Protein AF-A0A355GG54-F1 (afdb_monomer)

Sequence (152 aa):
LVTHWGLSGPAVLKLSAWAARELHDANYHATLRINWLAGSRAEEIRAQLNSFKADHPKKTVDAACPWQLPKRLWKSLVDHSVGPQPVRWAELSKQATQALVTELSAGEFQVAGKGVFKEEFVTCGGVNLKEVDFRTMESRVCPGLYFAGEIL

Foldseek 3Di:
DQDPQGDDDDVVLVVCLVCVVVCVVVQNWDKDWDQQPPQDDLVRLLVQLVVVCVVFQAAWQLQDDSDPDDSVVSQVLLCVQVNNDTDGSNRQDPRSSSSSSCCNGINIDIGDHDDPVPPNVADRDAPDVVQADPVQQAGVVDPPDHDDDRND

Structure (mmCIF, N/CA/C/O backbone):
data_AF-A0A355GG54-F1
#
_entry.id   AF-A0A355GG54-F1
#
loop_
_atom_site.group_PDB
_atom_site.id
_atom_site.type_symbol
_atom_site.label_atom_id
_atom_site.label_alt_id
_atom_site.label_comp_id
_atom_site.label_asym_id
_atom_site.label_entity_id
_atom_site.label_seq_id
_atom_site.pdbx_PDB_ins_code
_atom_site.Cartn_x
_atom_site.Cartn_y
_atom_site.Cartn_z
_atom_site.occupancy
_atom_site.B_iso_or_equiv
_atom_site.auth_seq_id
_atom_site.auth_comp_id
_atom_site.auth_asym_id
_atom_site.auth_atom_id
_atom_site.pdbx_PDB_model_num
ATOM 1 N N . LEU A 1 1 ? -6.940 3.187 -3.391 1.00 89.50 1 LEU A N 1
ATOM 2 C CA . LEU A 1 1 ? -7.524 4.350 -4.098 1.00 89.50 1 LEU A CA 1
ATOM 3 C C . LEU A 1 1 ? -6.569 5.524 -3.936 1.00 89.50 1 LEU A C 1
ATOM 5 O O . LEU A 1 1 ? -6.187 5.798 -2.806 1.00 89.50 1 LEU A O 1
ATOM 9 N N . VAL A 1 2 ? -6.172 6.178 -5.029 1.00 92.44 2 VAL A N 1
ATOM 10 C CA . VAL A 1 2 ? -5.399 7.432 -4.980 1.00 92.44 2 VAL A CA 1
ATOM 11 C C . VAL A 1 2 ? -6.385 8.594 -5.043 1.00 92.44 2 VAL A C 1
ATOM 13 O O . VAL A 1 2 ? -7.255 8.608 -5.911 1.00 92.44 2 VAL A O 1
ATOM 16 N N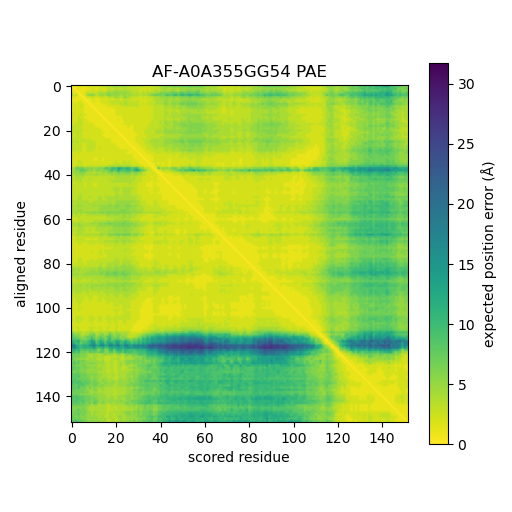 . THR A 1 3 ? -6.278 9.531 -4.108 1.00 90.75 3 THR A N 1
ATOM 17 C CA . THR A 1 3 ? -7.176 10.684 -3.956 1.00 90.75 3 THR A CA 1
ATOM 18 C C . THR A 1 3 ? -6.386 11.987 -4.059 1.00 90.75 3 THR A C 1
ATOM 20 O O . THR A 1 3 ? -5.157 11.973 -4.055 1.00 90.75 3 THR A O 1
ATOM 23 N N . HIS A 1 4 ? -7.081 13.125 -4.090 1.00 87.06 4 HIS A N 1
ATOM 24 C CA . HIS A 1 4 ? -6.444 14.446 -4.043 1.00 87.06 4 HIS A CA 1
ATOM 25 C C . HIS A 1 4 ? -5.657 14.714 -2.749 1.00 87.06 4 HIS A C 1
ATOM 27 O O . HIS A 1 4 ? -4.815 15.602 -2.732 1.00 87.06 4 HIS A O 1
ATOM 33 N N . TRP A 1 5 ? -5.912 13.945 -1.687 1.00 85.19 5 TRP A N 1
ATOM 34 C CA . TRP A 1 5 ? -5.387 14.193 -0.340 1.00 85.19 5 TRP A CA 1
ATOM 35 C C . TRP A 1 5 ? -4.485 13.066 0.177 1.00 85.19 5 TRP A C 1
ATOM 37 O O . TRP A 1 5 ? -4.100 13.075 1.340 1.00 85.19 5 TRP A O 1
ATOM 47 N N . GLY A 1 6 ? -4.184 12.069 -0.661 1.00 89.56 6 GLY A N 1
ATOM 48 C CA . GLY A 1 6 ? -3.417 10.885 -0.276 1.00 89.56 6 GLY A CA 1
ATOM 49 C C . GLY A 1 6 ? -4.089 9.584 -0.706 1.00 89.56 6 GLY A C 1
ATOM 50 O O . GLY A 1 6 ? -4.736 9.512 -1.755 1.00 89.56 6 GLY A O 1
ATOM 51 N N . LEU A 1 7 ? -3.938 8.539 0.105 1.00 91.50 7 LEU A N 1
ATOM 52 C CA . LEU A 1 7 ? -4.390 7.184 -0.208 1.00 91.50 7 LEU A CA 1
ATOM 53 C C . LEU A 1 7 ? -5.583 6.778 0.662 1.00 91.50 7 LEU A C 1
ATOM 55 O O . LEU A 1 7 ? -5.657 7.108 1.838 1.00 91.50 7 LEU A O 1
ATOM 59 N N . SER A 1 8 ? -6.526 6.055 0.064 1.00 90.50 8 SER A N 1
ATOM 60 C CA . SER A 1 8 ? -7.742 5.574 0.729 1.00 90.50 8 SER A CA 1
ATOM 61 C C . SER A 1 8 ? -8.207 4.238 0.120 1.00 90.50 8 SER A C 1
ATOM 63 O O . SER A 1 8 ? -7.490 3.589 -0.656 1.00 90.50 8 SER A O 1
ATOM 65 N N . GLY A 1 9 ? -9.435 3.832 0.428 1.00 90.12 9 GLY A N 1
ATOM 66 C CA . GLY A 1 9 ? -10.072 2.597 -0.010 1.00 90.12 9 GLY A CA 1
ATOM 67 C C . GLY A 1 9 ? -9.837 1.428 0.952 1.00 90.12 9 GLY A C 1
ATOM 68 O O . GLY A 1 9 ? -9.069 1.555 1.907 1.00 90.12 9 GLY A O 1
ATOM 69 N N . PRO A 1 10 ? -10.468 0.270 0.693 1.00 91.62 10 PRO A N 1
ATOM 70 C CA . PRO A 1 10 ? -10.569 -0.814 1.672 1.00 91.62 10 PRO A CA 1
ATOM 71 C C . PRO A 1 10 ? -9.227 -1.302 2.230 1.00 91.62 10 PRO A C 1
ATOM 73 O O . PRO A 1 10 ? -9.118 -1.552 3.424 1.00 91.62 10 PRO A O 1
ATOM 76 N N . ALA A 1 11 ? -8.191 -1.395 1.388 1.00 92.25 11 ALA A N 1
ATOM 77 C CA . ALA A 1 11 ? -6.863 -1.834 1.816 1.00 92.25 11 ALA A CA 1
ATOM 78 C C . ALA A 1 11 ? -6.218 -0.863 2.819 1.00 92.25 11 ALA A C 1
ATOM 80 O O . ALA A 1 11 ? -5.702 -1.300 3.844 1.00 92.25 11 ALA A O 1
ATOM 81 N N . VAL A 1 12 ? -6.288 0.446 2.548 1.00 92.00 12 VAL A N 1
ATOM 82 C CA . VAL A 1 12 ? -5.728 1.480 3.431 1.00 92.00 12 VAL A CA 1
ATOM 83 C C . VAL A 1 12 ? -6.532 1.565 4.724 1.00 92.00 12 VAL A C 1
ATOM 85 O O . VAL A 1 12 ? -5.933 1.563 5.789 1.00 92.00 12 VAL A O 1
ATOM 88 N N . LEU A 1 13 ? -7.869 1.559 4.638 1.00 90.56 13 LEU A N 1
ATOM 89 C CA . LEU A 1 13 ? -8.753 1.629 5.810 1.00 90.56 13 LEU A CA 1
ATOM 90 C C . LEU A 1 13 ? -8.575 0.423 6.744 1.00 90.56 13 LEU A C 1
ATOM 92 O O . LEU A 1 13 ? -8.515 0.569 7.962 1.00 90.56 13 LEU A O 1
ATOM 96 N N . LYS A 1 14 ? -8.451 -0.783 6.178 1.00 91.56 14 LYS A N 1
ATOM 97 C CA . LYS A 1 14 ? -8.195 -1.991 6.968 1.00 91.56 14 LYS A CA 1
ATOM 98 C C . LYS A 1 14 ? -6.814 -1.943 7.621 1.00 91.56 14 LYS A C 1
ATOM 100 O O . LYS A 1 14 ? -6.695 -2.279 8.795 1.00 91.56 14 LYS A O 1
ATOM 105 N N . LEU A 1 15 ? -5.789 -1.516 6.881 1.00 92.62 15 LEU A N 1
ATOM 106 C CA . LEU A 1 15 ? -4.434 -1.389 7.413 1.00 92.62 15 LEU A CA 1
ATOM 107 C C . LEU A 1 15 ? -4.356 -0.336 8.525 1.00 92.62 15 LEU A C 1
ATOM 109 O O . LEU A 1 15 ? -3.740 -0.600 9.551 1.00 92.62 15 LEU A O 1
ATOM 113 N N . SER A 1 16 ? -5.016 0.816 8.367 1.00 91.00 16 SER A N 1
ATOM 114 C CA . SER A 1 16 ? -5.037 1.862 9.394 1.00 91.00 16 SER A CA 1
ATOM 115 C C . SER A 1 16 ? -5.765 1.426 10.660 1.00 91.00 16 SER A C 1
ATOM 117 O O . SER A 1 16 ? -5.366 1.836 11.740 1.00 91.00 16 SER A O 1
ATOM 119 N N . ALA A 1 17 ? -6.800 0.584 10.549 1.00 90.19 17 ALA A N 1
ATOM 120 C CA . ALA A 1 17 ? -7.476 0.016 11.715 1.00 90.19 17 ALA A CA 1
ATOM 121 C C . ALA A 1 17 ? -6.573 -0.963 12.484 1.00 90.19 17 ALA A C 1
ATOM 123 O O . ALA A 1 17 ? -6.553 -0.953 13.711 1.00 90.19 17 ALA A O 1
ATOM 124 N N . TRP A 1 18 ? -5.800 -1.786 11.766 1.00 92.25 18 TRP A N 1
ATOM 125 C CA . TRP A 1 18 ? -4.831 -2.700 12.378 1.00 92.25 18 TRP A CA 1
ATOM 126 C C . TRP A 1 18 ? -3.683 -1.954 13.050 1.00 92.25 18 TRP A C 1
ATOM 128 O O . TRP A 1 18 ? -3.317 -2.294 14.167 1.00 92.25 18 TRP A O 1
ATOM 138 N N . ALA A 1 19 ? -3.159 -0.928 12.381 1.00 92.94 19 ALA A N 1
ATOM 139 C CA . ALA A 1 19 ? -2.034 -0.135 12.857 1.00 92.94 19 ALA A CA 1
ATOM 140 C C . ALA A 1 19 ? -2.461 1.065 13.725 1.00 92.94 19 ALA A C 1
ATOM 142 O O . ALA A 1 19 ? -1.692 2.006 13.897 1.00 92.94 19 ALA A O 1
ATOM 143 N N . ALA A 1 20 ? -3.711 1.113 14.202 1.00 92.06 20 ALA A N 1
ATOM 144 C CA . ALA A 1 20 ? -4.290 2.332 14.770 1.00 92.06 20 ALA A CA 1
ATOM 145 C C . ALA A 1 20 ? -3.518 2.842 15.995 1.00 92.06 20 ALA A C 1
ATOM 147 O O . ALA A 1 20 ? -3.327 4.049 16.142 1.00 92.06 20 ALA A O 1
ATOM 148 N N . ARG A 1 21 ? -3.041 1.925 16.847 1.00 92.00 21 ARG A N 1
ATOM 149 C CA . ARG A 1 21 ? -2.242 2.267 18.032 1.00 92.00 21 ARG A CA 1
ATOM 150 C C . ARG A 1 21 ? -0.840 2.719 17.640 1.00 92.00 21 ARG A C 1
ATOM 152 O O . ARG A 1 21 ? -0.442 3.798 18.057 1.00 92.00 21 ARG A O 1
ATOM 159 N N . GLU A 1 22 ? -0.138 1.975 16.778 1.00 94.19 22 GLU A N 1
ATOM 160 C CA . GLU A 1 22 ? 1.206 2.378 16.341 1.00 94.19 22 GLU A CA 1
ATOM 161 C C . GLU A 1 22 ? 1.185 3.715 15.591 1.00 94.19 22 GLU A C 1
ATOM 163 O O . GLU A 1 22 ? 2.057 4.559 15.787 1.00 94.19 22 GLU A O 1
ATOM 168 N N . LEU A 1 23 ? 0.167 3.938 14.755 1.00 92.69 23 LEU A N 1
ATOM 169 C CA . LEU A 1 23 ? -0.034 5.210 14.069 1.00 92.69 23 LEU A CA 1
ATOM 170 C C . LEU A 1 23 ? -0.323 6.335 15.061 1.00 92.69 23 LEU A C 1
ATOM 172 O O . LEU A 1 23 ? 0.213 7.425 14.888 1.00 92.69 23 LEU A O 1
ATOM 176 N N . HIS A 1 24 ? -1.141 6.099 16.090 1.00 91.62 24 HIS A N 1
ATOM 177 C CA . HIS A 1 24 ? -1.399 7.100 17.123 1.00 91.62 24 HIS A CA 1
ATOM 178 C C . HIS A 1 24 ? -0.119 7.478 17.879 1.00 91.62 24 HIS A C 1
ATOM 180 O O . HIS A 1 24 ? 0.199 8.665 17.958 1.00 91.62 24 HIS A O 1
ATOM 186 N N . ASP A 1 25 ? 0.643 6.485 18.340 1.00 94.75 25 ASP A N 1
ATOM 187 C CA . ASP A 1 25 ? 1.899 6.682 19.075 1.00 94.75 25 ASP A CA 1
ATOM 188 C C . ASP A 1 25 ? 2.951 7.418 18.227 1.00 94.75 25 ASP A C 1
ATOM 190 O O . ASP A 1 25 ? 3.719 8.237 18.734 1.00 94.75 25 ASP A O 1
ATOM 194 N N . ALA A 1 26 ? 2.951 7.186 16.911 1.00 94.75 26 ALA A N 1
ATOM 195 C CA . ALA A 1 26 ? 3.822 7.862 15.953 1.00 94.75 26 ALA A CA 1
ATOM 196 C C . ALA A 1 26 ? 3.283 9.222 15.461 1.00 94.75 26 ALA A C 1
ATOM 198 O O . ALA A 1 26 ? 3.787 9.768 14.476 1.00 94.75 26 ALA A O 1
ATOM 199 N N . ASN A 1 27 ? 2.243 9.784 16.089 1.00 93.00 27 ASN A N 1
ATOM 200 C CA . ASN A 1 27 ? 1.573 11.011 15.634 1.00 93.00 27 ASN A CA 1
ATOM 201 C C . ASN A 1 27 ? 1.176 10.967 14.146 1.00 93.00 27 ASN A C 1
ATOM 203 O O . ASN A 1 27 ? 1.249 11.972 13.439 1.00 93.00 27 ASN A O 1
ATOM 207 N N . TYR A 1 28 ? 0.772 9.793 13.663 1.00 91.06 28 TYR A N 1
ATOM 208 C CA . TYR A 1 28 ? 0.385 9.499 12.281 1.00 91.06 28 TYR A CA 1
ATOM 209 C C . TYR A 1 28 ? 1.479 9.785 11.242 1.00 91.06 28 TYR A C 1
ATOM 211 O O . TYR A 1 28 ? 1.174 10.016 10.070 1.00 91.06 28 TYR A O 1
ATOM 219 N N . HIS A 1 29 ? 2.744 9.735 11.663 1.00 94.19 29 HIS A N 1
ATOM 220 C CA . HIS A 1 29 ? 3.901 9.754 10.779 1.00 94.19 29 HIS A CA 1
ATOM 221 C C . HIS A 1 29 ? 4.417 8.330 10.591 1.00 94.19 29 HIS A C 1
ATOM 223 O O . HIS A 1 29 ? 4.834 7.678 11.546 1.00 94.19 29 HIS A O 1
ATOM 229 N N . ALA A 1 30 ? 4.367 7.827 9.361 1.00 94.88 30 ALA A N 1
ATOM 230 C CA . ALA A 1 30 ? 4.776 6.461 9.053 1.00 94.88 30 ALA A CA 1
ATOM 231 C C . ALA A 1 30 ? 5.184 6.313 7.586 1.00 94.88 30 ALA A C 1
ATOM 233 O O . ALA A 1 30 ? 4.781 7.098 6.729 1.00 94.88 30 ALA A O 1
ATOM 234 N N . THR A 1 31 ? 5.917 5.245 7.279 1.00 95.88 31 THR A N 1
ATOM 235 C CA . THR A 1 31 ? 6.168 4.829 5.896 1.00 95.88 31 THR A CA 1
ATOM 236 C C . THR A 1 31 ? 5.145 3.771 5.496 1.00 95.88 31 THR A C 1
ATOM 238 O O . THR 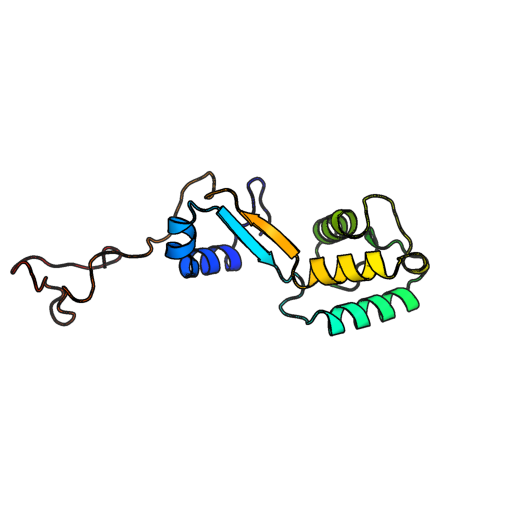A 1 31 ? 5.111 2.676 6.059 1.00 95.88 31 THR A O 1
ATOM 241 N N . LEU A 1 32 ? 4.319 4.076 4.498 1.00 95.19 32 LEU A N 1
ATOM 242 C CA . LEU A 1 32 ? 3.440 3.110 3.854 1.00 95.19 32 LEU A CA 1
ATOM 243 C C . LEU A 1 32 ? 4.189 2.417 2.719 1.00 95.19 32 LEU A C 1
ATOM 245 O O . LEU A 1 32 ? 4.649 3.067 1.785 1.00 95.19 32 LEU A O 1
ATOM 249 N N . ARG A 1 33 ? 4.239 1.087 2.764 1.00 95.75 33 ARG A N 1
ATOM 250 C CA . ARG A 1 33 ? 4.807 0.270 1.691 1.00 95.75 33 ARG A CA 1
ATOM 251 C C . ARG A 1 33 ? 3.704 -0.374 0.860 1.00 95.75 33 ARG A C 1
ATOM 253 O O . ARG A 1 33 ? 2.839 -1.059 1.407 1.00 95.75 33 ARG A O 1
ATOM 260 N N . ILE A 1 34 ? 3.758 -0.194 -0.455 1.00 95.88 34 ILE A N 1
ATOM 261 C CA . ILE A 1 34 ? 2.759 -0.694 -1.401 1.00 95.88 34 ILE A CA 1
ATOM 262 C C . ILE A 1 34 ? 3.405 -1.699 -2.351 1.00 95.88 34 ILE A C 1
ATOM 264 O O . ILE A 1 34 ? 4.423 -1.427 -2.976 1.00 95.88 34 ILE A O 1
ATOM 268 N N . ASN A 1 35 ? 2.768 -2.860 -2.493 1.00 96.38 35 ASN A N 1
ATOM 269 C CA . ASN A 1 35 ? 3.011 -3.756 -3.617 1.00 96.38 35 ASN A CA 1
ATOM 270 C C . ASN A 1 35 ? 1.905 -3.524 -4.653 1.00 96.38 35 ASN A C 1
ATOM 272 O O . ASN A 1 35 ? 0.737 -3.834 -4.404 1.00 96.38 35 ASN A O 1
ATOM 276 N N . TRP A 1 36 ? 2.264 -2.967 -5.806 1.00 95.88 36 TRP A N 1
ATOM 277 C CA . TRP A 1 36 ? 1.316 -2.613 -6.866 1.00 95.88 36 TRP A CA 1
ATOM 278 C C . TRP A 1 36 ? 0.841 -3.821 -7.684 1.00 95.88 36 TRP A C 1
ATOM 280 O O . TRP A 1 36 ? -0.115 -3.704 -8.449 1.00 95.88 36 TRP A O 1
ATOM 290 N N . LEU A 1 37 ? 1.485 -4.979 -7.515 1.00 95.62 37 LEU A N 1
ATOM 291 C CA . LEU A 1 37 ? 1.271 -6.200 -8.295 1.00 95.62 37 LEU A CA 1
ATOM 292 C C . LEU A 1 37 ? 0.782 -7.361 -7.415 1.00 95.62 37 LEU A C 1
ATOM 294 O O . LEU A 1 37 ? 1.186 -8.512 -7.593 1.00 95.62 37 LEU A O 1
ATOM 298 N N . ALA A 1 38 ? -0.094 -7.040 -6.457 1.00 87.06 38 ALA A N 1
ATOM 299 C CA . ALA A 1 38 ? -0.860 -7.993 -5.648 1.00 87.06 38 ALA A CA 1
ATOM 300 C C . ALA A 1 38 ? -0.021 -9.079 -4.940 1.00 87.06 38 ALA A C 1
ATOM 302 O O . ALA A 1 38 ? -0.474 -10.208 -4.771 1.00 87.06 38 ALA A O 1
ATOM 303 N N . GLY A 1 39 ? 1.196 -8.738 -4.502 1.00 85.88 39 GLY A N 1
ATOM 304 C CA . GLY A 1 39 ? 2.076 -9.646 -3.755 1.00 85.88 39 GLY A CA 1
ATOM 305 C C . GLY A 1 39 ? 3.105 -10.392 -4.605 1.00 85.88 39 GLY A C 1
ATOM 306 O O . GLY A 1 39 ? 3.840 -11.216 -4.061 1.00 85.88 39 GLY A O 1
ATOM 307 N N . SER A 1 40 ? 3.201 -10.083 -5.904 1.00 93.38 40 SER A N 1
ATOM 308 C CA . SER A 1 40 ? 4.270 -10.595 -6.773 1.00 93.38 40 SER A CA 1
ATOM 309 C C . SER A 1 40 ? 5.648 -10.266 -6.192 1.00 93.38 40 SER A C 1
ATOM 311 O O . SER A 1 40 ? 5.871 -9.164 -5.667 1.00 93.38 40 SER A O 1
ATOM 313 N N . ARG A 1 41 ? 6.584 -11.217 -6.286 1.00 95.12 41 ARG A N 1
ATOM 314 C CA . ARG A 1 41 ? 7.942 -11.062 -5.741 1.00 95.12 41 ARG A CA 1
ATOM 315 C C . ARG A 1 41 ? 8.828 -10.260 -6.693 1.00 95.12 41 ARG A C 1
ATOM 317 O O . ARG A 1 41 ? 8.659 -10.307 -7.908 1.00 95.12 41 ARG A O 1
ATOM 324 N N . ALA A 1 42 ? 9.834 -9.572 -6.150 1.00 96.00 42 ALA A N 1
ATOM 325 C CA . ALA A 1 42 ? 10.754 -8.746 -6.938 1.00 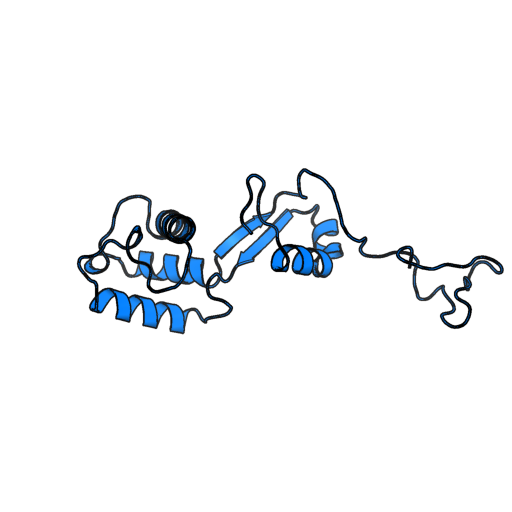96.00 42 ALA A CA 1
ATOM 326 C C . ALA A 1 42 ? 11.432 -9.515 -8.092 1.00 96.00 42 ALA A C 1
ATOM 328 O O . ALA A 1 42 ? 11.587 -8.976 -9.185 1.00 96.00 42 ALA A O 1
ATOM 329 N N . GLU A 1 43 ? 11.790 -10.784 -7.875 1.00 96.50 43 GLU A N 1
ATOM 330 C CA . GLU A 1 43 ? 12.406 -11.632 -8.905 1.00 96.50 43 GLU A CA 1
ATOM 331 C C . GLU A 1 43 ? 11.446 -11.968 -10.056 1.00 96.50 43 GLU A C 1
ATOM 333 O O . GLU A 1 43 ? 11.840 -11.915 -11.221 1.00 96.50 43 GLU A O 1
ATOM 338 N N . GLU A 1 44 ? 10.173 -12.237 -9.753 1.00 96.75 44 GLU A N 1
ATOM 339 C CA . GLU A 1 44 ? 9.129 -12.501 -10.756 1.00 96.75 44 GLU A CA 1
ATOM 340 C C . GLU A 1 44 ? 8.875 -11.253 -11.609 1.00 96.75 44 GLU A C 1
ATOM 342 O O . GLU A 1 44 ? 8.850 -11.317 -12.840 1.00 96.75 44 GLU A O 1
ATOM 347 N N . ILE A 1 45 ? 8.782 -10.091 -10.955 1.00 97.88 45 ILE A N 1
ATOM 348 C CA . ILE A 1 45 ? 8.601 -8.793 -11.615 1.00 97.88 45 ILE A CA 1
ATOM 349 C C . ILE A 1 45 ? 9.795 -8.494 -12.528 1.00 97.88 45 ILE A C 1
ATOM 351 O O . ILE A 1 45 ? 9.612 -8.097 -13.679 1.00 97.88 45 ILE A O 1
ATOM 355 N N . ARG A 1 46 ? 11.026 -8.724 -12.051 1.00 97.88 46 ARG A N 1
ATOM 356 C CA . ARG A 1 46 ? 12.246 -8.525 -12.844 1.00 97.88 46 ARG A CA 1
ATOM 357 C C . ARG A 1 46 ? 12.273 -9.434 -14.072 1.00 97.88 46 ARG A C 1
ATOM 359 O O . ARG A 1 46 ? 12.591 -8.963 -15.164 1.00 97.88 46 ARG A O 1
ATOM 366 N N . ALA A 1 47 ? 11.936 -10.713 -13.910 1.00 97.19 47 ALA A N 1
ATOM 367 C CA . ALA A 1 47 ? 11.874 -11.660 -15.018 1.00 97.19 47 ALA A CA 1
ATOM 368 C C . ALA A 1 47 ? 10.855 -11.213 -16.079 1.00 97.19 47 ALA A C 1
ATOM 370 O O . ALA A 1 47 ? 11.176 -11.185 -17.269 1.00 97.19 47 ALA A O 1
ATOM 371 N N . GLN A 1 48 ? 9.668 -10.774 -15.652 1.00 96.94 48 GLN A N 1
ATOM 372 C CA . GLN A 1 48 ? 8.627 -10.292 -16.558 1.00 96.94 48 GLN A CA 1
ATOM 373 C C . GLN A 1 48 ? 9.030 -9.004 -17.291 1.00 96.94 48 GLN A C 1
ATOM 375 O O . GLN A 1 48 ? 8.812 -8.902 -18.498 1.00 96.94 48 GLN A O 1
ATOM 380 N N . LEU A 1 49 ? 9.668 -8.046 -16.606 1.00 97.25 49 LEU A N 1
ATOM 381 C CA . LEU A 1 49 ? 10.203 -6.835 -17.243 1.00 97.25 49 LEU A CA 1
ATOM 382 C C . LEU A 1 49 ? 11.258 -7.167 -18.301 1.00 97.25 49 LEU A C 1
ATOM 384 O O . LEU A 1 49 ? 11.235 -6.591 -19.387 1.00 97.25 49 LEU A O 1
ATOM 388 N N . ASN A 1 50 ? 12.160 -8.107 -18.010 1.00 96.62 50 ASN A N 1
ATOM 389 C CA . ASN A 1 50 ? 13.191 -8.529 -18.958 1.00 96.62 50 ASN A CA 1
ATOM 390 C C . ASN A 1 50 ? 12.591 -9.213 -20.194 1.00 96.62 50 ASN A C 1
ATOM 392 O O . ASN A 1 50 ? 13.011 -8.909 -21.311 1.00 96.62 50 ASN A O 1
ATOM 396 N N . SER A 1 51 ? 11.589 -10.080 -20.008 1.00 97.31 51 SER A N 1
ATOM 397 C CA . SER A 1 51 ? 10.850 -10.693 -21.121 1.00 97.31 51 SER A CA 1
ATOM 398 C C . SER A 1 51 ? 10.164 -9.624 -21.973 1.00 97.31 51 SER A C 1
ATOM 400 O O . SER A 1 51 ? 10.382 -9.547 -23.177 1.00 97.31 51 SER A O 1
ATOM 402 N N . PHE A 1 52 ? 9.418 -8.717 -21.338 1.00 97.44 52 PHE A N 1
ATOM 403 C CA . PHE A 1 52 ? 8.694 -7.659 -22.041 1.00 97.44 52 PHE A CA 1
ATOM 404 C C . PHE A 1 52 ? 9.630 -6.701 -22.791 1.00 97.44 52 PHE A C 1
ATOM 406 O O . PHE A 1 52 ? 9.323 -6.255 -23.899 1.00 97.44 52 PHE A O 1
ATOM 413 N N . LYS A 1 53 ? 10.804 -6.414 -22.215 1.00 96.50 53 LYS A N 1
ATOM 414 C CA . LYS A 1 53 ? 11.863 -5.630 -22.857 1.00 96.50 53 LYS A CA 1
ATOM 415 C C . LYS A 1 53 ? 12.353 -6.281 -24.152 1.00 96.50 53 LYS A C 1
ATOM 417 O O . LYS A 1 53 ? 12.581 -5.562 -25.126 1.00 96.50 53 LYS A O 1
ATOM 422 N N . ALA A 1 54 ? 12.516 -7.605 -24.168 1.00 96.62 54 ALA A N 1
ATOM 423 C CA . ALA A 1 54 ? 12.932 -8.348 -25.358 1.00 96.62 54 ALA A CA 1
ATOM 424 C C . ALA A 1 54 ? 11.843 -8.367 -26.446 1.00 96.62 54 ALA A C 1
ATOM 426 O O . ALA A 1 54 ? 12.162 -8.206 -27.624 1.00 96.62 54 ALA A O 1
ATOM 427 N N . ASP A 1 55 ? 10.571 -8.467 -26.053 1.00 97.62 55 ASP A N 1
ATOM 428 C CA . ASP A 1 55 ? 9.438 -8.528 -26.987 1.00 97.62 55 ASP A CA 1
ATOM 429 C C . ASP A 1 55 ? 9.054 -7.153 -27.568 1.00 97.62 55 ASP A C 1
ATOM 431 O O . ASP A 1 55 ? 8.503 -7.043 -28.671 1.00 97.62 55 ASP A O 1
ATOM 435 N N . HIS A 1 56 ? 9.332 -6.066 -26.838 1.00 97.19 56 HIS A N 1
ATOM 436 C CA . HIS A 1 56 ? 8.911 -4.708 -27.204 1.00 97.19 56 HIS A CA 1
ATOM 437 C C . HIS A 1 56 ? 10.020 -3.641 -27.148 1.00 97.19 56 HIS A C 1
ATOM 439 O O . HIS A 1 56 ? 9.778 -2.530 -26.667 1.00 97.19 56 HIS A O 1
ATOM 445 N N . PRO A 1 57 ? 11.208 -3.884 -27.731 1.00 97.06 57 PRO A N 1
ATOM 446 C CA . PRO A 1 57 ? 12.396 -3.047 -27.533 1.00 97.06 57 PRO A CA 1
ATOM 447 C C . PRO A 1 57 ? 12.224 -1.594 -27.999 1.00 97.06 57 PRO A C 1
ATOM 449 O O . PRO A 1 57 ? 12.848 -0.687 -27.450 1.00 97.06 57 PRO A O 1
ATOM 452 N N . LYS A 1 58 ? 11.378 -1.363 -29.014 1.00 97.50 58 LYS A N 1
ATOM 453 C CA . LYS A 1 58 ? 11.164 -0.045 -29.640 1.00 97.50 58 LYS A CA 1
ATOM 454 C C . LYS A 1 58 ? 10.114 0.817 -28.935 1.00 97.50 58 LYS A C 1
ATOM 456 O O . LYS A 1 58 ? 10.061 2.017 -29.199 1.00 97.50 58 LYS A O 1
ATOM 461 N N . LYS A 1 59 ? 9.254 0.226 -28.096 1.00 97.44 59 LYS A N 1
ATOM 462 C CA . LYS A 1 59 ? 8.228 0.979 -27.358 1.00 97.44 59 LYS A CA 1
ATOM 463 C C . LYS A 1 59 ? 8.884 1.760 -26.220 1.00 97.44 59 LYS A C 1
ATOM 465 O O . LYS A 1 59 ? 9.932 1.352 -25.718 1.00 97.44 59 LYS A O 1
ATOM 470 N N . THR A 1 60 ? 8.264 2.857 -25.801 1.00 97.69 60 THR A N 1
ATOM 471 C CA . THR A 1 60 ? 8.691 3.565 -24.591 1.00 97.69 60 THR A CA 1
ATOM 472 C C . THR A 1 60 ? 8.133 2.884 -23.347 1.00 97.69 60 THR A C 1
ATOM 474 O O . THR A 1 60 ? 7.059 2.272 -23.386 1.00 97.69 60 THR A O 1
ATOM 477 N N . VAL A 1 61 ? 8.890 2.951 -22.253 1.00 97.75 61 VAL A N 1
ATOM 478 C CA . VAL A 1 61 ? 8.553 2.290 -20.985 1.00 97.75 61 VAL A CA 1
ATOM 479 C C . VAL A 1 61 ? 7.239 2.836 -20.431 1.00 97.75 61 VAL A C 1
ATOM 481 O O . VAL A 1 61 ? 6.358 2.061 -20.081 1.00 97.75 61 VAL A O 1
ATOM 484 N N . ASP A 1 62 ? 7.046 4.153 -20.452 1.00 96.69 62 ASP A N 1
ATOM 485 C CA . ASP A 1 62 ? 5.847 4.841 -19.957 1.00 96.69 62 ASP A CA 1
ATOM 486 C C . ASP A 1 62 ? 4.571 4.554 -20.773 1.00 96.69 62 ASP A C 1
ATOM 488 O O . ASP A 1 62 ? 3.468 4.560 -20.227 1.00 96.69 62 ASP A O 1
ATOM 492 N N . ALA A 1 63 ? 4.698 4.264 -22.069 1.00 95.06 63 ALA A N 1
ATOM 493 C CA . ALA A 1 63 ? 3.557 3.995 -22.944 1.00 95.06 63 ALA A CA 1
ATOM 494 C C . ALA A 1 63 ? 3.145 2.514 -22.980 1.00 95.06 63 ALA A C 1
ATOM 496 O O . ALA A 1 63 ? 2.015 2.197 -23.365 1.00 95.06 63 ALA A O 1
ATOM 497 N N . ALA A 1 64 ? 4.046 1.601 -22.609 1.00 96.06 64 ALA A N 1
ATOM 498 C CA . ALA A 1 64 ? 3.835 0.162 -22.722 1.00 96.06 64 ALA A CA 1
ATOM 499 C C . ALA A 1 64 ? 4.036 -0.537 -21.373 1.00 96.06 64 ALA A C 1
ATOM 501 O O . ALA A 1 64 ? 5.154 -0.884 -21.015 1.00 96.06 64 ALA A O 1
ATOM 502 N N . CYS A 1 65 ? 2.937 -0.769 -20.654 1.00 96.62 65 CYS A N 1
ATOM 503 C CA . CYS A 1 65 ? 2.921 -1.517 -19.398 1.00 96.62 65 CYS A CA 1
ATOM 504 C C . CYS A 1 65 ? 2.735 -3.029 -19.658 1.00 96.62 65 CYS A C 1
ATOM 506 O O . CYS A 1 65 ? 1.827 -3.381 -20.416 1.00 96.62 65 CYS A O 1
ATOM 508 N N . PRO A 1 66 ? 3.518 -3.924 -19.021 1.00 96.00 66 PRO A N 1
ATOM 509 C CA . PRO A 1 66 ? 3.303 -5.373 -19.103 1.00 96.00 66 PRO A CA 1
ATOM 510 C C . PRO A 1 66 ? 2.120 -5.887 -18.266 1.00 96.00 66 PRO A C 1
ATOM 512 O O . PRO A 1 66 ? 1.781 -7.066 -18.353 1.00 96.00 66 PRO A O 1
ATOM 515 N N . TRP A 1 67 ? 1.500 -5.031 -17.449 1.00 96.12 67 TRP A N 1
ATOM 516 C CA . TRP A 1 67 ?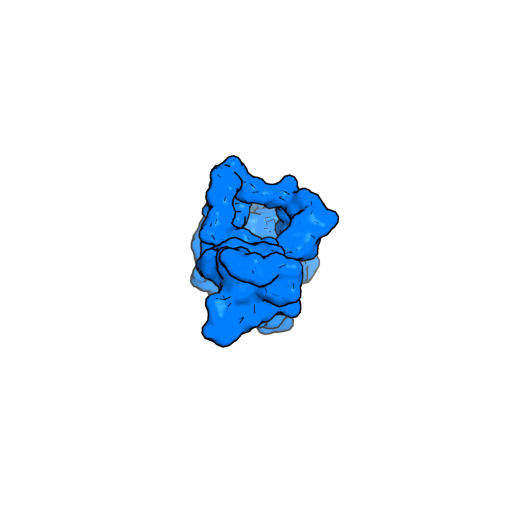 0.414 -5.396 -16.539 1.00 96.12 67 TRP A CA 1
ATOM 517 C C . TRP A 1 67 ? -0.863 -4.607 -16.818 1.00 96.12 67 TRP A C 1
ATOM 519 O O . TRP A 1 67 ? -0.865 -3.577 -17.493 1.00 96.12 67 TRP A O 1
ATOM 529 N N . GLN A 1 68 ? -1.966 -5.066 -16.227 1.00 93.06 68 GLN A N 1
ATOM 530 C CA . GLN A 1 68 ? -3.255 -4.374 -16.257 1.00 93.06 68 GLN A CA 1
ATOM 531 C C . GLN A 1 68 ? -3.304 -3.243 -15.216 1.00 93.06 68 GLN A C 1
ATOM 533 O O . GLN A 1 68 ? -4.126 -3.248 -14.302 1.00 93.06 68 GLN A O 1
ATOM 538 N N . LEU A 1 69 ? -2.398 -2.270 -15.341 1.00 95.44 69 LEU A N 1
ATOM 539 C CA . LEU A 1 69 ? -2.397 -1.061 -14.519 1.00 95.44 69 LEU A CA 1
ATOM 540 C C . LEU A 1 69 ? -3.050 0.111 -15.267 1.00 95.44 69 LEU A C 1
ATOM 542 O O . LEU A 1 69 ? -2.892 0.241 -16.486 1.00 95.44 69 LEU A O 1
ATOM 546 N N . PRO A 1 70 ? -3.746 1.023 -14.562 1.00 96.06 70 PRO A N 1
ATOM 547 C CA . PRO A 1 70 ? -4.205 2.266 -15.164 1.00 96.06 70 PRO A CA 1
ATOM 548 C C . PRO A 1 70 ? -3.031 3.042 -15.773 1.00 96.06 70 PRO A C 1
ATOM 550 O O . PRO A 1 70 ? -2.028 3.280 -15.101 1.00 96.06 70 PRO A O 1
ATOM 553 N N . LYS A 1 71 ? -3.176 3.509 -17.019 1.00 96.12 71 LYS A N 1
ATOM 554 C CA . LYS A 1 71 ? -2.104 4.211 -17.756 1.00 96.12 71 LYS A CA 1
ATOM 555 C C . LYS A 1 71 ? -1.488 5.375 -16.973 1.00 96.12 71 LYS A C 1
ATOM 557 O O . LYS A 1 71 ? -0.277 5.546 -16.974 1.00 96.12 71 LYS A O 1
ATOM 562 N N . ARG A 1 72 ? -2.324 6.157 -16.279 1.00 96.38 72 ARG A N 1
ATOM 563 C CA . ARG A 1 72 ? -1.875 7.294 -15.456 1.00 96.38 72 ARG A CA 1
ATOM 564 C C . ARG A 1 72 ? -1.009 6.854 -14.275 1.00 96.38 72 ARG A C 1
ATOM 566 O O . ARG A 1 72 ? -0.022 7.516 -13.985 1.00 96.38 72 ARG A O 1
ATOM 573 N N . LEU A 1 73 ? -1.376 5.751 -13.618 1.00 96.44 73 LEU A N 1
ATOM 574 C CA . LEU A 1 73 ? -0.591 5.189 -12.522 1.00 96.44 73 LEU A CA 1
ATOM 575 C C . LEU A 1 73 ? 0.742 4.671 -13.055 1.00 96.44 73 LEU A C 1
ATOM 577 O O . LEU A 1 73 ? 1.782 5.066 -12.550 1.00 96.44 73 LEU A O 1
ATOM 581 N N . TRP A 1 74 ? 0.707 3.858 -14.113 1.00 97.88 74 TRP A N 1
ATOM 582 C CA . TRP A 1 74 ? 1.916 3.322 -14.731 1.00 97.88 74 TRP A CA 1
ATOM 583 C C . TRP A 1 74 ? 2.906 4.425 -15.112 1.00 97.88 74 TRP A C 1
ATOM 585 O O . TRP A 1 74 ? 4.063 4.364 -14.708 1.00 97.88 74 TRP A O 1
ATOM 595 N N . LYS A 1 75 ? 2.435 5.473 -15.802 1.00 97.31 75 LYS A N 1
ATOM 596 C CA . LYS A 1 75 ? 3.275 6.625 -16.131 1.00 97.31 75 LYS A CA 1
ATOM 597 C C . LYS A 1 75 ? 3.890 7.259 -14.882 1.00 97.31 75 LYS A C 1
ATOM 599 O O . LYS A 1 75 ? 5.084 7.506 -14.879 1.00 97.31 75 LYS A O 1
ATOM 604 N N . SER A 1 76 ? 3.111 7.474 -13.821 1.00 96.81 76 SER A N 1
ATOM 605 C CA . SER A 1 76 ? 3.627 8.062 -12.578 1.00 96.81 76 SER A CA 1
ATOM 606 C C . SER A 1 76 ? 4.711 7.205 -11.916 1.00 96.81 76 SER A C 1
ATOM 608 O O . SER A 1 76 ? 5.680 7.758 -11.405 1.00 96.81 76 SER A O 1
ATOM 610 N N . LEU A 1 77 ? 4.560 5.876 -11.922 1.00 97.44 77 LEU A N 1
ATOM 611 C CA . LEU A 1 77 ? 5.558 4.953 -11.369 1.00 97.44 77 LEU A CA 1
ATOM 612 C C . LEU A 1 77 ? 6.841 4.968 -12.215 1.00 97.44 77 LEU A C 1
ATOM 614 O O . LEU A 1 77 ? 7.939 5.044 -11.675 1.00 97.44 77 LEU A O 1
ATOM 618 N N . VAL A 1 78 ? 6.709 4.967 -13.545 1.00 98.00 78 VAL A N 1
ATOM 619 C CA . VAL A 1 78 ? 7.855 5.071 -14.462 1.00 98.00 78 VAL A CA 1
ATOM 620 C C . VAL A 1 78 ? 8.562 6.416 -14.311 1.00 98.00 78 VAL A C 1
ATOM 622 O O . VAL A 1 78 ? 9.782 6.436 -14.174 1.00 98.00 78 VAL A O 1
ATOM 625 N N . ASP A 1 79 ? 7.821 7.523 -14.275 1.00 97.62 79 ASP A N 1
ATOM 626 C CA . ASP A 1 79 ? 8.386 8.864 -14.114 1.00 97.62 79 ASP A CA 1
ATOM 627 C C . ASP A 1 79 ? 9.165 8.978 -12.788 1.00 97.62 79 ASP A C 1
ATOM 629 O O . ASP A 1 79 ? 10.225 9.602 -12.754 1.00 97.62 79 ASP A O 1
ATOM 633 N N . HIS A 1 80 ? 8.681 8.335 -11.717 1.00 96.31 80 HIS A N 1
ATOM 634 C CA . HIS A 1 80 ? 9.360 8.284 -10.421 1.00 96.31 80 HIS A CA 1
ATOM 635 C C . HIS A 1 80 ? 10.634 7.423 -10.442 1.00 96.31 80 HIS A C 1
ATOM 637 O O . HIS A 1 80 ? 11.676 7.857 -9.955 1.00 96.31 80 HIS A O 1
ATOM 643 N N . SER A 1 81 ? 10.572 6.210 -11.003 1.00 97.00 81 SER A N 1
ATOM 644 C CA . SER A 1 81 ? 11.679 5.242 -10.925 1.00 97.00 81 SER A CA 1
ATOM 645 C C . SER A 1 81 ? 12.732 5.385 -12.027 1.00 97.00 81 SER A C 1
ATOM 647 O O . SER A 1 81 ? 13.907 5.094 -11.806 1.00 97.00 81 SER A O 1
ATOM 649 N N . VAL A 1 82 ? 12.309 5.755 -13.235 1.00 96.88 82 VAL A N 1
ATOM 650 C CA . VAL A 1 82 ? 13.140 5.814 -14.452 1.00 96.88 82 VAL A CA 1
ATOM 651 C C . VAL A 1 82 ? 13.430 7.261 -14.851 1.00 96.88 82 VAL A C 1
ATOM 653 O O . VAL A 1 82 ? 14.484 7.541 -15.421 1.00 96.88 82 VAL A O 1
ATOM 656 N N . GLY A 1 83 ? 12.524 8.178 -14.515 1.00 96.44 83 GLY A N 1
ATOM 657 C CA . GLY A 1 83 ? 12.595 9.591 -14.860 1.00 96.44 83 GLY A CA 1
ATOM 658 C C . GLY A 1 83 ? 11.513 10.001 -15.866 1.00 96.44 83 GLY A C 1
ATOM 659 O O . GLY A 1 83 ? 10.937 9.155 -16.547 1.00 96.44 83 GLY A O 1
ATOM 660 N N . PRO A 1 84 ? 11.237 11.311 -15.991 1.00 95.12 84 PRO A N 1
ATOM 661 C CA . PRO A 1 84 ? 10.104 11.824 -16.767 1.00 95.12 84 PRO A CA 1
ATOM 662 C C . PRO A 1 84 ? 10.327 11.812 -18.286 1.00 95.12 84 PRO A C 1
ATOM 664 O O . PRO A 1 84 ? 9.392 12.050 -19.052 1.00 95.12 84 PRO A O 1
ATOM 667 N N . GLN A 1 85 ? 11.569 11.606 -18.732 1.00 95.94 85 GLN A N 1
ATOM 668 C CA . GLN A 1 85 ? 11.901 11.579 -20.152 1.00 95.94 85 GLN A CA 1
ATOM 669 C C . GLN A 1 85 ? 11.529 10.219 -20.754 1.00 95.94 85 GLN A C 1
ATOM 671 O O . GLN A 1 85 ? 11.798 9.192 -20.130 1.00 95.94 85 GLN A O 1
ATOM 676 N N . PRO A 1 86 ? 10.959 10.175 -21.970 1.00 95.25 86 PRO A N 1
ATOM 677 C CA . PRO A 1 86 ? 10.654 8.912 -22.624 1.00 95.25 86 PRO A CA 1
ATOM 678 C C . PRO A 1 86 ? 11.922 8.082 -22.854 1.00 95.25 86 PRO A C 1
ATOM 680 O O . PRO A 1 86 ? 12.826 8.493 -23.578 1.00 95.25 86 PRO A O 1
ATOM 683 N N . VAL A 1 87 ? 11.962 6.885 -22.270 1.00 97.56 87 VAL A N 1
ATOM 684 C CA . VAL A 1 87 ? 13.032 5.897 -22.468 1.00 97.56 87 VAL A CA 1
ATOM 685 C C . VAL A 1 87 ? 12.455 4.702 -23.212 1.00 97.56 87 VAL A C 1
ATOM 687 O O . VAL A 1 87 ? 11.363 4.231 -22.880 1.00 97.56 87 VAL A O 1
ATOM 690 N N . ARG A 1 88 ? 13.159 4.191 -24.226 1.00 98.06 88 ARG A N 1
ATOM 691 C CA . ARG A 1 88 ? 12.765 2.941 -24.892 1.00 98.06 88 ARG A CA 1
ATOM 692 C C . ARG A 1 88 ? 13.091 1.739 -24.020 1.00 98.06 88 ARG A C 1
ATOM 694 O O . ARG A 1 88 ? 14.107 1.724 -23.333 1.00 98.06 88 ARG A O 1
ATOM 701 N N . TRP A 1 89 ? 12.294 0.680 -24.117 1.00 98.12 89 TRP A N 1
ATOM 702 C CA . TRP A 1 89 ? 12.562 -0.566 -23.393 1.00 98.12 89 TRP A CA 1
ATOM 703 C C . TRP A 1 89 ? 13.977 -1.098 -23.641 1.00 98.12 89 TRP A C 1
ATOM 705 O O . TRP A 1 89 ? 14.655 -1.472 -22.686 1.00 98.12 89 TRP A O 1
ATOM 715 N N . ALA A 1 90 ? 14.466 -1.064 -24.887 1.00 97.12 90 ALA A N 1
ATOM 716 C CA . ALA A 1 90 ? 15.832 -1.476 -25.223 1.00 97.12 90 ALA A CA 1
ATOM 717 C C . ALA A 1 90 ? 16.912 -0.698 -24.445 1.00 97.12 90 ALA A C 1
ATOM 719 O O . ALA A 1 90 ? 17.903 -1.284 -24.007 1.00 97.12 90 ALA A O 1
ATOM 720 N N . GLU A 1 91 ? 16.681 0.596 -24.229 1.00 96.94 91 GLU A N 1
ATOM 721 C CA . GLU A 1 91 ? 17.608 1.552 -23.614 1.00 96.94 91 GLU A CA 1
ATOM 722 C C . GLU A 1 91 ? 17.485 1.594 -22.081 1.00 96.94 91 GLU A C 1
ATOM 724 O O . GLU A 1 91 ? 18.325 2.191 -21.408 1.00 96.94 91 GLU A O 1
ATOM 729 N N . LEU A 1 92 ? 16.473 0.931 -21.505 1.00 97.19 92 LEU A N 1
ATOM 730 C CA . LEU A 1 92 ? 16.270 0.897 -20.060 1.00 97.19 92 LEU A CA 1
ATOM 731 C C . LEU A 1 92 ? 17.473 0.246 -19.363 1.00 97.19 92 LEU A C 1
ATOM 733 O O . LEU A 1 92 ? 17.772 -0.936 -19.580 1.00 97.19 92 LEU A O 1
ATOM 737 N N . SER A 1 93 ? 18.159 1.020 -18.522 1.00 96.50 93 SER A N 1
ATOM 738 C CA . SER A 1 93 ? 19.358 0.575 -17.812 1.00 96.50 93 SER A CA 1
ATOM 739 C C . SER A 1 93 ? 19.031 -0.464 -16.735 1.00 96.50 93 SER A C 1
ATOM 741 O O . SER A 1 93 ? 17.900 -0.563 -16.249 1.00 96.50 93 SER A O 1
ATOM 743 N N . LYS A 1 94 ? 20.038 -1.236 -16.306 1.00 96.31 94 LYS A N 1
ATOM 744 C CA . LYS A 1 94 ? 19.884 -2.197 -15.201 1.00 96.31 94 LYS A CA 1
ATOM 745 C C . LYS A 1 94 ? 19.479 -1.503 -13.895 1.00 96.31 94 LYS A C 1
ATOM 747 O O . LYS A 1 94 ? 18.647 -2.026 -13.162 1.00 96.31 94 LYS A O 1
ATOM 752 N N . GLN A 1 95 ? 20.038 -0.320 -13.629 1.00 97.38 95 GLN A N 1
ATOM 753 C CA . GLN A 1 95 ? 19.712 0.478 -12.447 1.00 97.38 95 GLN A CA 1
ATOM 754 C C . GLN A 1 95 ? 18.257 0.958 -12.478 1.00 97.38 95 GLN A C 1
ATOM 756 O O . GLN A 1 95 ? 17.537 0.756 -11.506 1.00 97.38 95 GLN A O 1
ATOM 761 N N . ALA A 1 96 ? 17.804 1.516 -13.606 1.00 97.38 96 ALA A N 1
ATOM 762 C CA . ALA A 1 96 ? 16.422 1.965 -13.769 1.00 97.38 96 ALA A CA 1
ATOM 763 C C . ALA A 1 96 ? 15.429 0.792 -13.718 1.00 97.38 96 ALA A C 1
ATOM 765 O O . ALA A 1 96 ? 14.367 0.897 -13.110 1.00 97.38 96 ALA A O 1
ATOM 766 N N . THR A 1 97 ? 15.805 -0.363 -14.280 1.00 97.56 97 THR A N 1
ATOM 767 C CA . THR A 1 97 ? 15.023 -1.603 -14.153 1.00 97.56 97 THR A CA 1
ATOM 768 C C . THR A 1 97 ? 14.882 -2.006 -12.686 1.00 97.56 97 THR A C 1
ATOM 770 O O . THR A 1 97 ? 13.783 -2.318 -12.241 1.00 97.56 97 THR A O 1
ATOM 773 N N . GLN A 1 98 ? 15.971 -1.971 -11.912 1.00 98.00 98 GLN A N 1
ATOM 774 C CA . GLN A 1 98 ? 15.924 -2.305 -10.490 1.00 98.00 98 GLN A CA 1
ATOM 775 C C . GLN A 1 98 ? 15.073 -1.313 -9.689 1.00 98.00 98 GLN A C 1
ATOM 777 O O . GLN A 1 98 ? 14.304 -1.748 -8.837 1.00 98.00 98 GLN A O 1
ATOM 782 N N . ALA A 1 99 ? 15.175 -0.013 -9.973 1.00 98.12 99 ALA A N 1
ATOM 783 C CA . ALA A 1 99 ? 14.341 1.003 -9.336 1.00 98.12 99 ALA A CA 1
ATOM 784 C C . ALA A 1 99 ? 12.849 0.747 -9.601 1.00 98.12 99 ALA A C 1
ATOM 786 O O . ALA A 1 99 ? 12.053 0.745 -8.668 1.00 98.12 99 ALA A O 1
ATOM 787 N N . LEU A 1 100 ? 12.488 0.432 -10.850 1.00 98.06 100 LEU A N 1
ATOM 788 C CA . LEU A 1 100 ? 11.111 0.112 -11.226 1.00 98.06 100 LEU A CA 1
ATOM 789 C C . LEU A 1 100 ? 10.608 -1.180 -10.559 1.00 98.06 100 LEU A C 1
ATOM 791 O O . LEU A 1 100 ? 9.463 -1.238 -10.124 1.00 98.06 100 LEU A O 1
ATOM 795 N N . VAL A 1 101 ? 11.457 -2.208 -10.424 1.00 98.19 101 VAL A N 1
ATOM 796 C CA . VAL A 1 101 ? 11.126 -3.434 -9.668 1.00 98.19 101 VAL A CA 1
ATOM 797 C C . VAL A 1 101 ? 10.848 -3.115 -8.199 1.00 98.19 101 VAL A C 1
ATOM 799 O O . VAL A 1 101 ? 9.865 -3.610 -7.642 1.00 98.19 101 VAL A O 1
ATOM 802 N N . THR A 1 102 ? 11.700 -2.306 -7.564 1.00 97.81 102 THR A N 1
ATOM 803 C CA . THR A 1 102 ? 11.518 -1.897 -6.165 1.00 97.81 102 THR A CA 1
ATOM 804 C C . THR A 1 102 ? 10.214 -1.129 -6.002 1.00 97.81 102 THR A C 1
ATOM 806 O O . THR A 1 102 ? 9.411 -1.500 -5.154 1.00 97.81 102 THR A O 1
ATOM 809 N N . GLU A 1 103 ? 9.953 -0.147 -6.863 1.00 97.75 103 GLU A N 1
ATOM 810 C CA . GLU A 1 103 ? 8.719 0.636 -6.817 1.00 97.75 103 GLU A CA 1
ATOM 811 C C . GLU A 1 103 ? 7.477 -0.252 -6.969 1.00 97.75 103 GLU A C 1
ATOM 813 O O . GLU A 1 103 ? 6.553 -0.178 -6.166 1.00 97.75 103 GLU A O 1
ATOM 818 N N . LEU A 1 104 ? 7.468 -1.171 -7.940 1.00 97.75 104 LEU A N 1
ATOM 819 C CA . LEU A 1 104 ? 6.328 -2.061 -8.186 1.00 97.75 104 LEU A CA 1
ATOM 820 C C . LEU A 1 104 ? 6.076 -3.067 -7.054 1.00 97.75 104 LEU A C 1
ATOM 822 O O . LEU A 1 104 ? 4.925 -3.420 -6.787 1.00 97.75 104 LEU A O 1
ATOM 826 N N . SER A 1 105 ? 7.136 -3.556 -6.410 1.00 97.00 105 SER A N 1
ATOM 827 C CA . SER A 1 105 ? 7.039 -4.597 -5.376 1.00 97.00 105 SER A CA 1
ATOM 828 C C . SER A 1 105 ? 6.890 -4.050 -3.958 1.00 97.00 105 SER A C 1
ATOM 830 O O . SER A 1 105 ? 6.322 -4.732 -3.099 1.00 97.00 105 SER A O 1
ATOM 832 N N . ALA A 1 106 ? 7.423 -2.857 -3.709 1.00 96.56 106 ALA A N 1
ATOM 833 C CA . ALA A 1 106 ? 7.645 -2.310 -2.381 1.00 96.56 106 ALA A CA 1
ATOM 834 C C . ALA A 1 106 ? 7.784 -0.772 -2.394 1.00 96.56 106 ALA A C 1
ATOM 836 O O . ALA A 1 106 ? 8.574 -0.241 -1.620 1.00 96.56 106 ALA A O 1
ATOM 837 N N . GLY A 1 107 ? 7.037 -0.061 -3.244 1.00 96.56 107 GLY A N 1
ATOM 838 C CA . GLY A 1 107 ? 7.047 1.405 -3.290 1.00 96.56 107 GLY A CA 1
ATOM 839 C C . GLY A 1 107 ? 6.733 2.014 -1.923 1.00 96.56 107 GLY A C 1
ATOM 840 O O . GLY A 1 107 ? 5.801 1.575 -1.240 1.00 96.56 107 GLY A O 1
ATOM 841 N N . GLU A 1 108 ? 7.527 2.998 -1.507 1.00 96.50 108 GLU A N 1
ATOM 842 C CA . GLU A 1 108 ? 7.450 3.610 -0.179 1.00 96.50 108 GLU A CA 1
ATOM 843 C C . GLU A 1 108 ? 6.876 5.025 -0.252 1.00 96.50 108 GLU A C 1
ATOM 845 O O . GLU A 1 108 ? 7.335 5.876 -1.011 1.00 96.50 108 GLU A O 1
ATOM 850 N N . PHE A 1 109 ? 5.875 5.290 0.583 1.00 94.88 109 PHE A N 1
ATOM 851 C CA . PHE A 1 109 ? 5.122 6.537 0.599 1.00 94.88 109 PHE A CA 1
ATOM 852 C C . PHE A 1 109 ? 5.060 7.077 2.019 1.00 94.88 109 PHE A C 1
ATOM 854 O O . PHE A 1 109 ? 4.659 6.373 2.945 1.00 94.88 109 PHE A O 1
ATOM 861 N N . GLN A 1 110 ? 5.435 8.341 2.196 1.00 95.00 110 GLN A N 1
ATOM 862 C CA . GLN A 1 110 ? 5.378 8.983 3.503 1.00 95.00 110 GLN A CA 1
ATOM 863 C C . GLN A 1 110 ? 3.938 9.355 3.855 1.00 95.00 110 GLN A C 1
ATOM 865 O O . GLN A 1 110 ? 3.255 10.061 3.110 1.00 95.00 110 GLN A O 1
ATOM 870 N N . VAL A 1 111 ? 3.485 8.875 5.007 1.00 92.81 111 VAL A N 1
ATOM 871 C CA . VAL A 1 111 ? 2.231 9.265 5.645 1.00 92.81 111 VAL A CA 1
ATOM 872 C C . VAL A 1 111 ? 2.562 10.394 6.612 1.00 92.81 111 VAL A C 1
ATOM 874 O O . VAL A 1 111 ? 3.380 10.212 7.507 1.00 92.81 111 VAL A O 1
ATOM 877 N N . ALA A 1 112 ? 1.950 11.559 6.405 1.00 90.31 112 ALA A N 1
ATOM 878 C CA . ALA A 1 112 ? 2.223 12.781 7.170 1.00 90.31 112 ALA A CA 1
ATOM 879 C C . ALA A 1 112 ? 1.029 13.233 8.032 1.00 90.31 112 ALA A C 1
ATOM 881 O O . ALA A 1 112 ? 0.947 14.391 8.437 1.00 90.31 112 ALA A O 1
ATOM 882 N N . GLY A 1 113 ? 0.057 12.350 8.261 1.00 85.75 113 GLY A N 1
ATOM 883 C CA . GLY A 1 113 ? -1.120 12.669 9.057 1.00 85.75 113 GLY A CA 1
ATOM 884 C C . GLY A 1 113 ? -2.377 11.908 8.655 1.00 85.75 113 GLY A C 1
ATOM 885 O O . GLY A 1 113 ? -2.378 11.045 7.775 1.00 85.75 113 GLY A O 1
ATOM 886 N N . LYS A 1 114 ? -3.473 12.260 9.331 1.00 80.44 114 LYS A N 1
ATOM 887 C CA . LYS A 1 114 ? -4.811 11.718 9.076 1.00 80.44 114 LYS A CA 1
ATOM 888 C C . LYS A 1 114 ? -5.470 12.356 7.854 1.00 80.44 114 LYS A C 1
ATOM 890 O O . LYS A 1 114 ? -5.106 13.449 7.428 1.00 80.44 114 LYS A O 1
ATOM 895 N N . GLY A 1 115 ? -6.494 11.681 7.328 1.00 73.19 115 GLY A N 1
ATOM 896 C CA . GLY A 1 115 ? -7.334 12.222 6.263 1.00 73.19 115 GLY A CA 1
ATOM 897 C C . GLY A 1 115 ? -7.967 13.564 6.650 1.00 73.19 115 GLY A C 1
ATOM 898 O O . GLY A 1 115 ? -8.393 13.762 7.787 1.00 73.19 115 GLY A O 1
ATOM 899 N N . VAL A 1 116 ? -8.055 14.475 5.678 1.00 64.88 116 VAL A N 1
ATOM 900 C CA . VAL A 1 116 ? -8.500 15.871 5.865 1.00 64.88 116 VAL A CA 1
ATOM 901 C C . VAL A 1 116 ? -9.915 15.967 6.448 1.00 64.88 116 VAL A C 1
ATOM 903 O O . VAL A 1 116 ? -10.204 16.876 7.220 1.00 64.88 116 VAL A O 1
ATOM 906 N N . PHE A 1 117 ? -10.780 15.003 6.126 1.00 63.78 117 PHE A N 1
ATOM 907 C CA . PHE A 1 117 ? -12.183 15.010 6.541 1.00 63.78 117 PHE A CA 1
ATOM 908 C C . PHE A 1 117 ? -12.435 14.422 7.935 1.00 63.78 117 PHE A C 1
ATOM 910 O O . PHE A 1 117 ? -13.553 14.526 8.415 1.00 63.78 117 PHE A O 1
ATOM 917 N N . LYS A 1 118 ? -11.422 13.849 8.609 1.00 59.66 118 LYS A N 1
ATOM 918 C CA . LYS A 1 118 ? -11.515 13.285 9.976 1.00 59.66 118 LYS A CA 1
ATOM 919 C C . LYS A 1 118 ? -12.683 12.310 10.236 1.00 59.66 118 LYS A C 1
ATOM 921 O O . LYS A 1 118 ? -12.939 11.984 11.389 1.00 59.66 118 LYS A O 1
ATOM 926 N N . GLU A 1 119 ? -13.366 11.824 9.202 1.00 63.41 119 GLU A N 1
ATOM 927 C CA . GLU A 1 119 ? -14.412 10.809 9.322 1.00 63.41 119 GLU A CA 1
ATOM 928 C C . GLU A 1 119 ? -13.750 9.447 9.554 1.00 63.41 119 GLU A C 1
ATOM 930 O O . GLU A 1 119 ? -13.421 8.703 8.628 1.00 63.41 119 GLU A O 1
ATOM 935 N N . GLU A 1 120 ? -13.468 9.162 10.820 1.00 70.25 120 GLU A N 1
ATOM 936 C CA . GLU A 1 120 ? -13.114 7.830 11.291 1.00 70.25 120 GLU A CA 1
ATOM 937 C C . GLU A 1 120 ? -14.410 7.007 11.356 1.00 70.25 120 GLU A C 1
ATOM 939 O O . GLU A 1 120 ? -15.387 7.420 11.973 1.00 70.25 120 GLU A O 1
ATOM 944 N N . PHE A 1 121 ? -14.447 5.863 10.665 1.00 72.50 121 PHE A N 1
ATOM 945 C CA . PHE A 1 121 ? -15.639 5.004 10.637 1.00 72.50 121 PHE A CA 1
ATOM 946 C C . PHE A 1 121 ? -15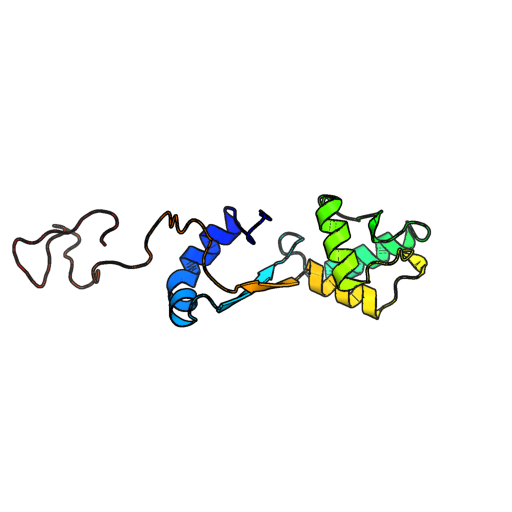.847 4.240 11.944 1.00 72.50 121 PHE A C 1
ATOM 948 O O . PHE A 1 121 ? -16.972 3.856 12.242 1.00 72.50 121 PHE A O 1
ATOM 955 N N . VAL A 1 122 ? -14.750 3.953 12.647 1.00 76.94 122 VAL A N 1
ATOM 956 C CA . VAL A 1 122 ? -14.706 3.153 13.870 1.00 76.94 122 VAL A CA 1
ATOM 957 C C . VAL A 1 122 ? -13.545 3.611 14.748 1.00 76.94 122 VAL A C 1
ATOM 959 O O . VAL A 1 122 ? -12.514 4.059 14.236 1.00 76.94 122 VAL A O 1
ATOM 962 N N . THR A 1 123 ? -13.688 3.433 16.055 1.00 84.69 123 THR A N 1
ATOM 963 C CA . THR A 1 123 ? -12.668 3.742 17.061 1.00 84.69 123 THR A CA 1
ATOM 964 C C . THR A 1 123 ? -11.851 2.496 17.404 1.00 84.69 123 THR A C 1
ATOM 966 O O . THR A 1 123 ? -12.388 1.404 17.574 1.00 84.69 123 THR A O 1
ATOM 969 N N . CYS A 1 124 ? -10.526 2.635 17.509 1.00 86.94 124 CYS A N 1
ATOM 970 C CA . CYS A 1 124 ? -9.677 1.569 18.041 1.00 86.94 124 CYS A CA 1
ATOM 971 C C . CYS A 1 124 ? -9.514 1.728 19.555 1.00 86.94 124 CYS A C 1
ATOM 973 O O . CYS A 1 124 ? -8.877 2.674 20.020 1.00 86.94 124 CYS A O 1
ATOM 975 N N . GLY A 1 125 ? -10.020 0.754 20.308 1.00 87.94 125 GLY A N 1
ATOM 976 C CA . GLY A 1 125 ? -10.013 0.772 21.768 1.00 87.94 125 GLY A CA 1
ATOM 977 C C . GLY A 1 125 ? -11.346 1.242 22.341 1.00 87.94 125 GLY A C 1
ATOM 978 O O . GLY A 1 125 ? -12.286 1.502 21.604 1.00 87.94 125 GLY A O 1
ATOM 979 N N . GLY A 1 126 ? -11.400 1.329 23.663 1.00 92.19 126 GLY A N 1
ATOM 980 C CA . GLY A 1 126 ? -12.639 1.496 24.404 1.00 92.19 126 GLY A CA 1
ATOM 981 C C . GLY A 1 126 ? -12.414 1.152 25.870 1.00 92.19 126 GLY A C 1
ATOM 982 O O . GLY A 1 126 ? -11.292 1.265 26.385 1.00 92.19 126 GLY A O 1
ATOM 983 N N . VAL A 1 127 ? -13.476 0.723 26.540 1.00 95.06 127 VAL A N 1
ATOM 984 C CA . VAL A 1 127 ? -13.424 0.237 27.919 1.00 95.06 127 VAL A CA 1
ATOM 985 C C . VAL A 1 127 ? -12.478 -0.962 28.018 1.00 95.06 127 VAL A C 1
ATOM 987 O O . VAL A 1 127 ? -12.443 -1.843 27.163 1.00 95.06 127 VAL A O 1
ATOM 990 N N . ASN A 1 128 ? -11.694 -1.031 29.094 1.00 95.62 128 ASN A N 1
ATOM 991 C CA . ASN A 1 128 ? -10.849 -2.192 29.336 1.00 95.62 128 ASN A CA 1
ATOM 992 C C . ASN A 1 128 ? -11.720 -3.449 29.482 1.00 95.62 128 ASN A C 1
ATOM 994 O O . ASN A 1 128 ? -12.370 -3.655 30.503 1.00 95.62 128 ASN A O 1
ATOM 998 N N . LEU A 1 129 ? -11.685 -4.332 28.483 1.00 95.62 129 LEU A N 1
ATOM 999 C CA . LEU A 1 129 ? -12.507 -5.544 28.440 1.00 95.62 129 LEU A CA 1
ATOM 1000 C C . LEU A 1 129 ? -12.283 -6.488 29.634 1.00 95.62 129 LEU A C 1
ATOM 1002 O O . LEU A 1 129 ? -13.148 -7.300 29.951 1.00 95.62 129 LEU A O 1
ATOM 1006 N N . LYS A 1 130 ? -11.143 -6.380 30.331 1.00 97.00 130 LYS A N 1
ATOM 1007 C CA . LYS A 1 130 ? -10.885 -7.140 31.567 1.00 97.00 130 LYS A CA 1
ATOM 1008 C C . LYS A 1 130 ? -11.763 -6.689 32.739 1.00 97.00 130 LYS A C 1
ATOM 1010 O O . LYS A 1 130 ? -11.921 -7.440 33.697 1.00 97.00 130 LYS A O 1
ATOM 1015 N N . GLU A 1 131 ? -12.330 -5.491 32.660 1.00 97.56 131 GLU A N 1
ATOM 1016 C CA . GLU A 1 131 ? -13.184 -4.874 33.676 1.00 97.56 131 GLU A CA 1
ATOM 1017 C C . GLU A 1 131 ? -14.678 -5.031 33.360 1.00 97.56 131 GLU A C 1
ATOM 1019 O O . GLU A 1 131 ? -15.510 -4.480 34.076 1.00 97.56 131 GLU A O 1
ATOM 1024 N N . VAL A 1 132 ? -15.034 -5.808 32.332 1.00 97.81 132 VAL A N 1
ATOM 1025 C CA . VAL A 1 132 ? -16.424 -6.080 31.940 1.00 97.81 132 VAL A CA 1
ATOM 1026 C C . VAL A 1 132 ? -16.741 -7.561 32.155 1.00 97.81 132 VAL A C 1
ATOM 1028 O O . VAL A 1 132 ? -15.927 -8.450 31.873 1.00 97.81 132 VAL A O 1
ATOM 1031 N N . ASP A 1 133 ? -17.922 -7.861 32.690 1.00 97.44 133 ASP A N 1
ATOM 1032 C CA . ASP A 1 133 ? -18.458 -9.218 32.678 1.00 97.44 133 ASP A CA 1
ATOM 1033 C C . ASP A 1 133 ? -19.231 -9.479 31.386 1.00 97.44 133 ASP A C 1
ATOM 1035 O O . ASP A 1 133 ? -20.337 -8.994 31.211 1.00 97.44 133 ASP A O 1
ATOM 1039 N N . PHE A 1 134 ? -18.679 -10.282 30.476 1.00 96.50 134 PHE A N 1
ATOM 1040 C CA . PHE A 1 134 ? -19.307 -10.561 29.179 1.00 96.50 134 PHE A CA 1
ATOM 1041 C C . PHE A 1 134 ? -20.617 -11.364 29.242 1.00 96.50 134 PHE A C 1
ATOM 1043 O O . PHE A 1 134 ? -21.272 -11.520 28.214 1.00 96.50 134 PHE A O 1
ATOM 1050 N N . ARG A 1 135 ? -21.019 -11.896 30.407 1.00 96.75 135 ARG A N 1
ATOM 1051 C CA . ARG A 1 135 ? -22.331 -12.550 30.559 1.00 96.75 135 ARG A CA 1
ATOM 1052 C C . ARG A 1 135 ? -23.445 -11.542 30.816 1.00 96.75 135 ARG A C 1
ATOM 1054 O O . ARG A 1 135 ? -24.565 -11.769 30.373 1.00 96.75 135 ARG A O 1
ATOM 1061 N N . THR A 1 136 ? -23.145 -10.468 31.543 1.00 97.31 136 THR A N 1
ATOM 1062 C CA . THR A 1 136 ? -24.129 -9.452 31.961 1.00 97.31 136 THR A CA 1
ATOM 1063 C C . THR A 1 136 ? -23.902 -8.093 31.309 1.00 97.31 136 THR A C 1
ATOM 1065 O O . THR A 1 136 ? -24.783 -7.243 31.350 1.00 97.31 136 THR A O 1
ATOM 1068 N N . MET A 1 137 ? -22.734 -7.895 30.701 1.00 97.94 137 MET A N 1
ATOM 1069 C CA . MET A 1 137 ? -22.196 -6.624 30.219 1.00 97.94 137 MET A CA 1
ATOM 1070 C C . MET A 1 137 ? -21.979 -5.568 31.318 1.00 97.94 137 MET A C 1
ATOM 1072 O O . MET A 1 137 ? -21.792 -4.388 31.021 1.00 97.94 137 MET A O 1
ATOM 1076 N N . GLU A 1 138 ? -21.991 -5.979 32.587 1.00 98.25 138 GLU A N 1
ATOM 1077 C CA . GLU A 1 138 ? -21.807 -5.108 33.751 1.00 98.25 138 GLU A CA 1
ATOM 1078 C C . GLU A 1 138 ? -20.318 -4.846 34.037 1.00 98.25 138 GLU A C 1
ATOM 1080 O O . GLU A 1 138 ? -19.450 -5.689 33.784 1.00 98.25 138 GLU A O 1
ATOM 1085 N N . SER A 1 139 ? -20.007 -3.678 34.598 1.00 98.06 139 SER A N 1
ATOM 1086 C CA . SER A 1 139 ? -18.681 -3.346 35.108 1.00 98.06 139 SER A CA 1
ATOM 1087 C C . SER A 1 139 ? -18.331 -4.194 36.331 1.00 98.06 139 SER A C 1
ATOM 1089 O O . SER A 1 139 ? -19.084 -4.282 37.298 1.00 98.06 139 SER A O 1
ATOM 1091 N N . ARG A 1 140 ? -17.114 -4.742 36.340 1.00 97.75 140 ARG A N 1
ATOM 1092 C CA . ARG A 1 140 ? -16.515 -5.422 37.499 1.00 97.75 140 ARG A CA 1
ATOM 1093 C C . ARG A 1 140 ? -16.034 -4.450 38.581 1.00 97.75 140 ARG A C 1
ATOM 1095 O O . ARG A 1 140 ? -15.727 -4.887 39.685 1.00 97.75 140 ARG A O 1
ATOM 1102 N N . VAL A 1 141 ? -15.926 -3.160 38.256 1.00 97.81 141 VAL A N 1
ATOM 1103 C CA . VAL A 1 141 ? -15.410 -2.105 39.146 1.00 97.81 141 VAL A CA 1
ATOM 1104 C C . VAL A 1 141 ? -16.553 -1.303 39.773 1.00 97.81 141 VAL A C 1
ATOM 1106 O O . VAL A 1 141 ? -16.464 -0.915 40.935 1.00 97.81 141 VAL A O 1
ATOM 1109 N N . CYS A 1 142 ? -17.637 -1.073 39.026 1.00 97.88 142 CYS A N 1
ATOM 1110 C CA . CYS A 1 142 ? -18.787 -0.287 39.467 1.00 97.88 142 CYS A CA 1
ATO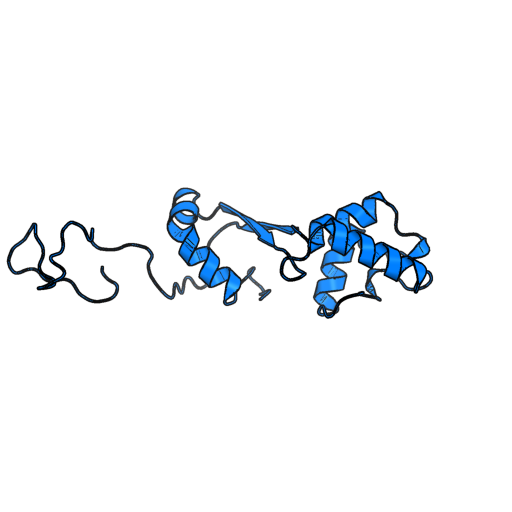M 1111 C C . CYS A 1 142 ? -20.098 -1.071 39.263 1.00 97.88 142 CYS A C 1
ATOM 1113 O O . CYS A 1 142 ? -20.641 -1.067 38.157 1.00 97.88 142 CYS A O 1
ATOM 1115 N N . PRO A 1 143 ? -20.624 -1.739 40.308 1.00 97.31 143 PRO A N 1
ATOM 1116 C CA . PRO A 1 143 ? -21.903 -2.441 40.224 1.00 97.31 143 PRO A CA 1
ATOM 1117 C C . PRO A 1 143 ? -23.039 -1.512 39.769 1.00 97.31 143 PRO A C 1
ATOM 1119 O O . PRO A 1 143 ? -23.141 -0.374 40.229 1.00 97.31 143 PRO A O 1
ATOM 1122 N N . GLY A 1 144 ? -23.901 -1.997 38.877 1.00 97.75 144 GLY A N 1
ATOM 1123 C CA . GLY A 1 144 ? -25.006 -1.251 38.273 1.00 97.75 144 GLY A CA 1
ATOM 1124 C C . GLY A 1 144 ? -24.647 -0.453 37.013 1.00 97.75 144 GLY A C 1
ATOM 1125 O O . GLY A 1 144 ? -25.550 0.096 36.381 1.00 97.75 144 GLY A O 1
ATOM 1126 N N . LEU A 1 145 ? -23.368 -0.396 36.621 1.00 98.12 145 LEU A N 1
ATOM 1127 C CA . LEU A 1 145 ? -22.921 0.219 35.368 1.00 98.12 145 LEU A CA 1
ATOM 1128 C C . LEU A 1 145 ? -22.744 -0.841 34.277 1.00 98.12 145 LEU A C 1
ATOM 1130 O O . LEU A 1 145 ? -22.071 -1.842 34.499 1.00 98.12 145 LEU A O 1
ATOM 1134 N N . TYR A 1 146 ? -23.279 -0.594 33.082 1.00 98.06 146 TYR A N 1
ATOM 1135 C CA . TYR A 1 146 ? -23.254 -1.534 31.958 1.00 98.06 146 TYR A CA 1
ATOM 1136 C C . TYR A 1 146 ? -22.674 -0.880 30.703 1.00 98.06 146 TYR A C 1
ATOM 1138 O O . TYR A 1 146 ? -22.882 0.311 30.468 1.00 98.06 146 TYR A O 1
ATOM 1146 N N . PHE A 1 147 ? -21.987 -1.670 29.876 1.00 97.69 147 PHE A N 1
ATOM 1147 C CA . PHE A 1 147 ? -21.359 -1.211 28.634 1.00 97.69 147 PHE A CA 1
ATOM 1148 C C . PHE A 1 147 ? -21.786 -2.069 27.443 1.00 97.69 147 PHE A C 1
ATOM 1150 O O . PHE A 1 147 ? -21.789 -3.293 27.521 1.00 97.69 147 PHE A O 1
ATOM 1157 N N . ALA A 1 148 ? -22.117 -1.443 26.314 1.00 95.25 148 ALA A N 1
ATOM 1158 C CA . ALA A 1 148 ? -22.496 -2.146 25.090 1.00 95.25 148 ALA A CA 1
ATOM 1159 C C . ALA A 1 148 ? -22.161 -1.322 23.840 1.00 95.25 148 ALA A C 1
ATOM 1161 O O . ALA A 1 148 ? -22.111 -0.094 23.888 1.00 95.25 148 ALA A O 1
ATOM 1162 N N . GLY A 1 149 ? -21.993 -2.005 22.707 1.00 93.69 149 GLY A N 1
ATOM 1163 C CA . GLY A 1 149 ? -21.663 -1.371 21.428 1.00 93.69 149 G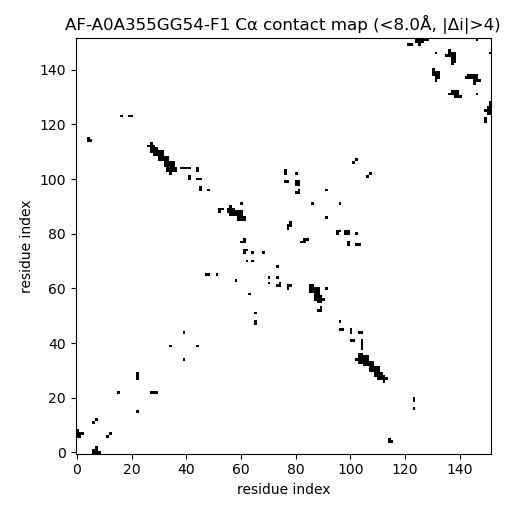LY A CA 1
ATOM 1164 C C . GLY A 1 149 ? -20.185 -0.991 21.310 1.00 93.69 149 GLY A C 1
ATOM 1165 O O . GLY A 1 149 ? -19.336 -1.598 21.952 1.00 93.69 149 GLY A O 1
ATOM 1166 N N . GLU A 1 150 ? -19.890 0.010 20.477 1.00 92.62 150 GLU A N 1
ATOM 1167 C CA . GLU A 1 150 ? -18.522 0.432 20.109 1.00 92.62 150 GLU A CA 1
ATOM 1168 C C . GLU A 1 150 ? -17.739 1.1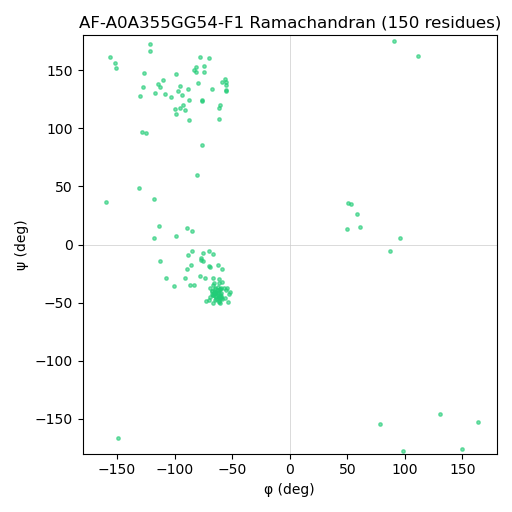06 21.252 1.00 92.62 150 GLU A C 1
ATOM 1170 O O . GLU A 1 150 ? -16.561 1.399 21.112 1.00 92.62 150 GLU A O 1
ATOM 1175 N N . ILE A 1 151 ? -18.373 1.357 22.403 1.00 92.62 151 ILE A N 1
ATOM 1176 C CA . ILE A 1 151 ? -17.665 1.873 23.584 1.00 92.62 151 ILE A CA 1
ATOM 1177 C C . ILE A 1 151 ? -16.720 0.829 24.208 1.00 92.62 151 ILE A C 1
ATOM 1179 O O . ILE A 1 151 ? -15.855 1.190 25.006 1.00 92.62 151 ILE A O 1
ATOM 1183 N N . LEU A 1 152 ? -16.919 -0.455 23.887 1.00 91.19 152 LEU A N 1
ATOM 1184 C CA . LEU A 1 152 ? -16.131 -1.596 24.364 1.00 91.19 152 LEU A CA 1
ATOM 1185 C C . LEU A 1 152 ? -14.818 -1.752 23.590 1.00 91.19 152 LEU A C 1
ATOM 1187 O O . LEU A 1 152 ? -14.859 -1.764 22.343 1.00 91.19 152 LEU A O 1
#

Nearest PDB structures (foldseek):
  2i0z-assembly1_A  TM=8.667E-01  e=4.870E-07  Bacillus cereus
  4cnk-assembly1_A  TM=7.412E-01  e=9.348E-06  Streptococcus cristatus
  2gqf-assembly1_A  TM=8.147E-01  e=1.097E-04  Haemophilus influenzae
  3v76-assembly1_A-2  TM=8.634E-01  e=3.994E-04  Sinorhizobium meliloti 1021
  1z5a-assembly1_B  TM=6.222E-01  e=1.526E+00  Saccharolobus shibatae

Secondary structure (DSSP, 8-state):
-EETTEE-SHHHHHHHHHTHH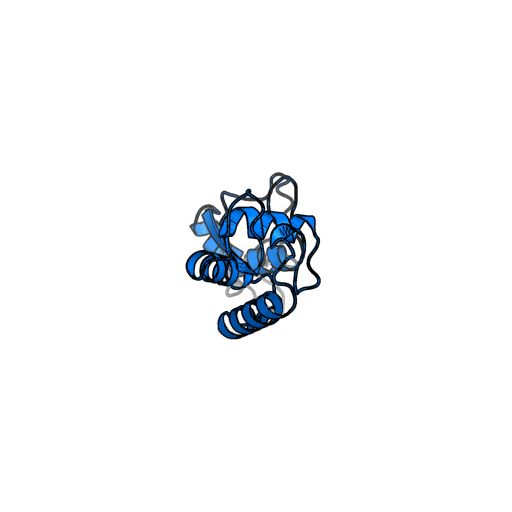HHHHTTTEEEEEE-TTTT--HHHHHHHHHHHHHH-TTSBTTT--SSS--HHHHHHHHHHHT-SS--BGGG--HHHHHHHHHHHHHEEEEEESS-TT---SS-S--S-GGGEETTTTEESSSTT-B--GGG-

pLDDT: mean 93.54, std 6.96, range [59.66, 98.25]

Solvent-accessible surface area (backbone atoms only — not comparable to full-atom values): 9041 Å² total; per-residue (Å²): 83,85,54,101,87,50,76,41,51,72,71,48,54,54,49,48,62,74,38,40,64,64,33,55,78,44,69,33,50,48,79,46,70,41,47,77,57,84,73,55,49,53,68,58,51,45,52,52,51,54,53,50,26,70,77,39,35,84,42,37,50,60,83,54,70,97,60,99,59,60,65,71,57,48,29,53,51,36,32,70,36,67,38,82,66,92,45,34,32,64,72,57,44,72,67,37,50,50,38,40,30,44,42,42,39,51,26,76,43,84,38,86,48,77,67,93,81,71,80,70,93,71,76,88,62,57,52,64,67,91,44,43,38,88,90,78,31,31,34,73,85,44,84,95,40,73,65,73,71,77,58,75

Radius of gyration: 22.87 Å; Cα contacts (8 Å, |Δi|>4): 169; chains: 1; bounding box: 45×28×70 Å

Mean predicted aligned error: 5.1 Å